Protein AF-W1YEB6-F1 (afdb_monomer_lite)

Radius of gyration: 12.27 Å; chains: 1; bounding box: 27×29×34 Å

Secondary structure (DSSP, 8-state):
-----TTSS---HHHHHHHHHH--S-EEEEEEE----HHHHHHHHHHHHH-SS-EEEEEEEEE-THHHHH---B--

Structure (mmCIF, N/CA/C/O backbone):
data_AF-W1YEB6-F1
#
_entry.id   AF-W1YEB6-F1
#
loop_
_atom_site.group_PDB
_atom_site.id
_atom_site.type_symbol
_atom_site.label_atom_id
_atom_site.label_alt_id
_atom_site.label_comp_id
_atom_site.label_asym_id
_atom_site.label_entity_id
_atom_site.label_seq_id
_atom_site.pdbx_PDB_ins_code
_atom_site.Cartn_x
_atom_site.Cartn_y
_atom_site.Cartn_z
_atom_site.occupancy
_atom_site.B_iso_or_equiv
_atom_site.auth_seq_id
_atom_site.auth_comp_id
_atom_site.auth_asym_id
_atom_site.auth_atom_id
_atom_site.pdbx_PDB_model_num
ATOM 1 N N . ILE A 1 1 ? -9.533 -19.030 -16.939 1.00 35.88 1 ILE A N 1
ATOM 2 C CA . ILE A 1 1 ? -8.617 -18.260 -16.072 1.00 35.88 1 ILE A CA 1
ATOM 3 C C . ILE A 1 1 ? -8.509 -16.923 -16.776 1.00 35.88 1 ILE A C 1
ATOM 5 O O . ILE A 1 1 ? -7.940 -16.894 -17.857 1.00 35.88 1 ILE A O 1
ATOM 9 N N . ALA A 1 2 ? -9.280 -15.928 -16.343 1.00 35.66 2 ALA A N 1
ATOM 10 C CA . ALA A 1 2 ? -9.284 -14.640 -17.024 1.00 35.66 2 ALA A CA 1
ATOM 11 C C . ALA A 1 2 ? -8.032 -13.886 -16.578 1.00 35.66 2 ALA A C 1
ATOM 13 O O . ALA A 1 2 ? -7.894 -13.568 -15.399 1.00 35.66 2 ALA A O 1
ATOM 14 N N . ASP A 1 3 ? -7.120 -13.689 -17.527 1.00 42.88 3 ASP A N 1
ATOM 15 C CA . ASP A 1 3 ? -6.056 -12.693 -17.476 1.00 42.88 3 ASP A CA 1
ATOM 16 C C . ASP A 1 3 ? -6.707 -11.304 -17.479 1.00 42.88 3 ASP A C 1
ATOM 18 O O . ASP A 1 3 ? -6.770 -10.622 -18.498 1.00 42.88 3 ASP A O 1
ATOM 22 N N . GLU A 1 4 ? -7.221 -10.874 -16.331 1.00 35.34 4 GLU A N 1
ATOM 23 C CA . GLU A 1 4 ? -7.414 -9.450 -16.062 1.00 35.34 4 GLU A CA 1
ATOM 24 C C . GLU A 1 4 ? -6.101 -8.932 -15.491 1.00 35.34 4 GLU A C 1
ATOM 26 O O . GLU A 1 4 ? -5.922 -8.649 -14.307 1.00 35.34 4 GLU A O 1
ATOM 31 N N . THR A 1 5 ? -5.111 -8.922 -16.380 1.00 40.97 5 THR A N 1
ATOM 32 C CA . THR A 1 5 ? -3.832 -8.292 -16.135 1.00 40.97 5 THR A CA 1
ATOM 33 C C . THR A 1 5 ? -4.114 -6.812 -15.920 1.00 40.97 5 THR A C 1
ATOM 35 O O . THR A 1 5 ? -4.680 -6.139 -16.782 1.00 40.97 5 THR A O 1
ATOM 38 N N . TRP A 1 6 ? -3.681 -6.319 -14.766 1.00 50.91 6 TRP A N 1
ATOM 39 C CA . TRP A 1 6 ? -3.576 -4.922 -14.342 1.00 50.91 6 TRP A CA 1
ATOM 40 C C . TRP A 1 6 ? -2.650 -4.076 -15.250 1.00 50.91 6 TRP A C 1
ATOM 42 O O . TRP A 1 6 ? -1.819 -3.301 -14.789 1.00 50.91 6 TRP A O 1
ATOM 52 N N . LEU A 1 7 ? -2.734 -4.274 -16.564 1.00 43.97 7 LEU A N 1
ATOM 53 C CA . LEU A 1 7 ? -1.994 -3.562 -17.602 1.00 43.97 7 LEU A CA 1
ATOM 54 C C . LEU A 1 7 ? -2.933 -2.792 -18.545 1.00 43.97 7 LEU A C 1
ATOM 56 O O . LEU A 1 7 ? -2.446 -2.054 -19.395 1.00 43.97 7 LEU A O 1
ATOM 60 N N . GLY A 1 8 ? -4.256 -2.963 -18.417 1.00 40.44 8 GLY A N 1
ATOM 61 C CA . GLY A 1 8 ? -5.253 -2.244 -19.221 1.00 40.44 8 GLY A CA 1
ATOM 62 C C . GLY A 1 8 ? -5.751 -0.940 -18.597 1.00 40.44 8 GLY A C 1
ATOM 63 O O . GLY A 1 8 ? -6.132 -0.026 -19.323 1.00 40.44 8 GLY A O 1
ATOM 64 N N . GLU A 1 9 ? -5.708 -0.831 -17.271 1.00 48.56 9 GLU A N 1
ATOM 65 C CA . GLU A 1 9 ? -6.101 0.371 -16.544 1.00 48.56 9 GLU A CA 1
ATOM 66 C C . GLU A 1 9 ? -4.930 0.748 -15.648 1.00 48.56 9 GLU A C 1
ATOM 68 O O . GLU A 1 9 ? -4.560 -0.004 -14.747 1.00 48.56 9 GLU A O 1
ATOM 73 N N . GLU A 1 10 ? -4.291 1.885 -15.912 1.00 52.00 10 GLU A N 1
ATOM 74 C CA . GLU A 1 10 ? -3.387 2.477 -14.935 1.00 52.00 10 GLU A CA 1
ATOM 75 C C . GLU A 1 10 ? -4.172 2.618 -13.627 1.00 52.00 10 GLU A C 1
ATOM 77 O O . GLU A 1 10 ? -5.089 3.434 -13.527 1.00 52.00 10 GLU A O 1
ATOM 82 N N . GLY A 1 11 ? -3.853 1.786 -12.634 1.00 55.12 11 GLY A N 1
ATOM 83 C CA . GLY A 1 11 ? -4.401 1.892 -11.290 1.00 55.12 11 GLY A CA 1
ATOM 84 C C . GLY A 1 11 ? -3.975 3.229 -10.700 1.00 55.12 11 GLY A C 1
ATOM 85 O O . GLY A 1 11 ? -2.934 3.338 -10.057 1.00 55.12 11 GLY A O 1
ATOM 86 N N . THR A 1 12 ? -4.736 4.283 -10.979 1.00 66.81 12 THR A N 1
ATOM 87 C CA . THR A 1 12 ? -4.461 5.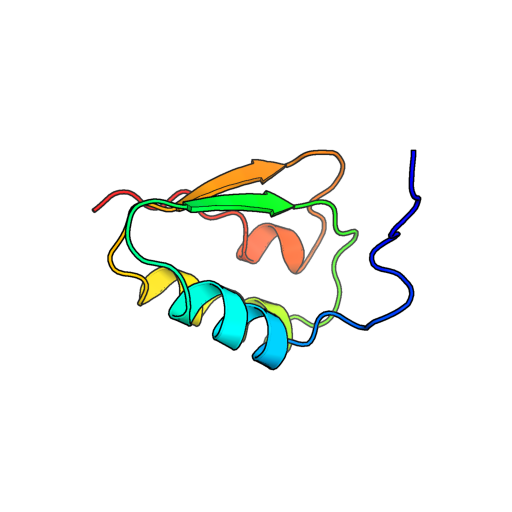604 -10.426 1.00 66.81 12 THR A CA 1
ATOM 88 C C . THR A 1 12 ? -4.695 5.565 -8.912 1.00 66.81 12 THR A C 1
ATOM 90 O O . THR A 1 12 ? -5.568 4.826 -8.443 1.00 66.81 12 THR A O 1
ATOM 93 N N . PRO A 1 13 ? -3.998 6.400 -8.119 1.00 68.38 13 PRO A N 1
ATOM 94 C CA . PRO A 1 13 ? -4.264 6.525 -6.683 1.00 68.38 13 PRO A CA 1
ATOM 95 C C . PRO A 1 13 ? -5.743 6.772 -6.350 1.00 68.38 13 PRO A C 1
ATOM 97 O O . PRO A 1 13 ? -6.213 6.409 -5.275 1.00 68.38 13 PRO A O 1
ATOM 100 N N . GLN A 1 14 ? -6.496 7.367 -7.279 1.00 72.56 14 GLN A N 1
ATOM 101 C CA . GLN A 1 14 ? -7.917 7.642 -7.112 1.00 72.56 14 GLN A CA 1
ATOM 102 C C . GLN A 1 14 ? -8.791 6.381 -7.169 1.00 72.56 14 GLN A C 1
ATOM 104 O O . GLN A 1 14 ? -9.742 6.284 -6.395 1.00 72.56 14 GLN A O 1
ATOM 109 N N . LEU A 1 15 ? -8.480 5.425 -8.050 1.00 74.50 15 LEU A N 1
ATOM 110 C CA . LEU A 1 15 ? -9.187 4.140 -8.107 1.00 74.50 15 LEU A CA 1
ATOM 111 C C . LEU A 1 15 ? -8.927 3.340 -6.832 1.00 74.50 15 LEU A C 1
ATOM 113 O O . LEU A 1 15 ? -9.871 2.949 -6.152 1.00 74.50 15 LEU A O 1
ATOM 117 N N . PHE A 1 16 ? -7.655 3.244 -6.434 1.00 77.88 16 PHE A N 1
ATOM 118 C CA . PHE A 1 16 ? -7.265 2.593 -5.185 1.00 77.88 16 PHE A CA 1
ATOM 119 C C . PHE A 1 16 ? -7.992 3.184 -3.970 1.00 77.88 16 PHE A C 1
ATOM 121 O O . PHE A 1 16 ? -8.493 2.456 -3.116 1.00 77.88 16 PHE A O 1
ATOM 128 N N . LYS A 1 17 ? -8.102 4.516 -3.908 1.00 79.06 17 LYS A N 1
ATOM 129 C CA . LYS A 1 17 ? -8.838 5.203 -2.846 1.00 79.06 17 LYS A CA 1
ATOM 130 C C . LYS A 1 17 ? -10.311 4.804 -2.806 1.00 79.06 17 LYS A C 1
ATOM 132 O O . LYS A 1 17 ? -10.850 4.609 -1.721 1.00 79.06 17 LYS A O 1
ATOM 137 N N . ASN A 1 18 ? -10.972 4.738 -3.959 1.00 80.25 18 ASN A N 1
ATOM 138 C CA . ASN A 1 18 ? -12.390 4.392 -4.019 1.00 80.25 18 ASN A CA 1
ATOM 139 C C . ASN A 1 18 ? -12.623 2.966 -3.506 1.00 80.25 18 ASN A C 1
ATOM 141 O O . ASN A 1 18 ? -13.532 2.763 -2.706 1.00 80.25 18 ASN A O 1
ATOM 145 N N . ASP A 1 19 ? -11.765 2.024 -3.895 1.00 79.00 19 ASP A N 1
ATOM 146 C CA . ASP A 1 19 ? -11.848 0.631 -3.450 1.00 79.00 19 ASP A CA 1
ATOM 147 C C . ASP A 1 19 ? -11.561 0.499 -1.949 1.00 79.00 19 ASP A C 1
ATOM 149 O O . ASP A 1 19 ? -12.312 -0.156 -1.224 1.00 79.00 19 ASP A O 1
ATOM 153 N N . LEU A 1 20 ? -10.527 1.192 -1.454 1.00 80.44 20 LEU A N 1
ATOM 154 C CA . LEU A 1 20 ? -10.173 1.211 -0.033 1.00 80.44 20 LEU A CA 1
ATOM 155 C C . LEU A 1 20 ? -11.313 1.768 0.834 1.00 80.44 20 LEU A C 1
ATOM 157 O O . LEU A 1 20 ? -11.592 1.234 1.905 1.00 80.44 20 LEU A O 1
ATOM 161 N N . LEU A 1 21 ? -11.978 2.835 0.377 1.00 78.62 21 LEU A N 1
ATOM 162 C CA . LEU A 1 21 ? -13.071 3.488 1.106 1.00 78.62 21 LEU A CA 1
ATOM 163 C C . LEU A 1 21 ? -14.426 2.786 0.949 1.00 78.62 21 LEU A C 1
ATOM 165 O O . LEU A 1 21 ? -15.332 3.045 1.741 1.00 78.62 21 LEU A O 1
ATOM 169 N N . ALA A 1 22 ? -14.589 1.928 -0.057 1.00 79.88 22 ALA A N 1
ATOM 170 C CA . ALA A 1 22 ? -15.792 1.118 -0.216 1.00 79.88 22 ALA A CA 1
ATOM 171 C C . ALA A 1 22 ? -15.840 -0.053 0.784 1.00 79.88 22 ALA A C 1
ATOM 173 O O . ALA A 1 22 ? -16.926 -0.546 1.096 1.00 79.88 22 ALA A O 1
ATOM 174 N N . GLY A 1 23 ? -14.682 -0.496 1.284 1.00 72.62 23 GLY A N 1
ATOM 175 C CA . GLY A 1 23 ? -14.559 -1.582 2.254 1.00 72.62 23 GLY A CA 1
ATOM 176 C C . GLY A 1 23 ? -14.514 -1.120 3.715 1.00 72.62 23 GLY A C 1
ATOM 177 O O . GLY A 1 23 ? -14.088 -0.014 4.038 1.00 72.62 23 GLY A O 1
ATOM 178 N N . THR A 1 24 ? -14.900 -2.012 4.628 1.00 79.50 24 THR A N 1
ATOM 179 C CA . THR A 1 24 ? -14.748 -1.839 6.084 1.00 79.50 24 THR A CA 1
ATOM 180 C C . THR A 1 24 ? -14.094 -3.076 6.692 1.00 79.50 24 THR A C 1
ATOM 182 O O . THR A 1 24 ? -14.438 -4.185 6.284 1.00 79.50 24 THR A O 1
ATOM 185 N N . GLY A 1 25 ? -13.259 -2.901 7.718 1.00 86.38 25 GLY A N 1
ATOM 186 C CA . GLY A 1 25 ? -12.580 -3.999 8.417 1.00 86.38 25 GLY A CA 1
ATOM 187 C C . GLY A 1 25 ? -11.116 -4.119 8.013 1.00 86.38 25 GLY A C 1
ATOM 188 O O . GLY A 1 25 ? -10.549 -3.169 7.491 1.00 86.38 25 GLY A O 1
ATOM 189 N N . ASP A 1 26 ? -10.502 -5.265 8.278 1.00 88.81 26 ASP A N 1
ATOM 190 C CA . ASP A 1 26 ? -9.097 -5.492 7.940 1.00 88.81 26 ASP A CA 1
ATOM 191 C C . ASP A 1 26 ? -8.949 -5.839 6.458 1.00 88.81 26 ASP A C 1
ATOM 193 O O . ASP A 1 26 ? -9.808 -6.502 5.866 1.00 88.81 26 ASP A O 1
ATOM 197 N N . ILE A 1 27 ? -7.841 -5.418 5.854 1.00 86.00 27 ILE A N 1
ATOM 198 C CA . ILE A 1 27 ? -7.564 -5.643 4.436 1.00 86.00 27 ILE A CA 1
ATOM 199 C C . ILE A 1 27 ? -6.243 -6.372 4.228 1.00 86.00 27 ILE A C 1
ATOM 201 O O . ILE A 1 27 ? -5.285 -6.221 4.984 1.00 86.00 27 ILE A O 1
ATOM 205 N N . THR A 1 28 ? -6.184 -7.156 3.152 1.00 86.06 28 THR A N 1
ATOM 206 C CA . THR A 1 28 ? -4.936 -7.734 2.650 1.00 86.06 28 THR A CA 1
ATOM 207 C C . THR A 1 28 ? -4.565 -7.062 1.334 1.00 86.06 28 THR A C 1
ATOM 209 O O . THR A 1 28 ? -5.291 -7.186 0.348 1.00 86.06 28 THR A O 1
ATOM 212 N N . LEU A 1 29 ? -3.440 -6.353 1.317 1.00 84.62 29 LEU A N 1
ATOM 213 C CA . LEU A 1 29 ? -2.920 -5.649 0.152 1.00 84.62 29 LEU A CA 1
ATOM 214 C C . LEU A 1 29 ? -1.860 -6.501 -0.549 1.00 84.62 29 LEU A C 1
ATOM 216 O O . LEU A 1 29 ? -0.792 -6.754 0.003 1.00 84.62 29 LEU A O 1
ATOM 220 N N . TRP A 1 30 ? -2.138 -6.902 -1.785 1.00 83.12 30 TRP A N 1
ATOM 221 C CA . TRP A 1 30 ? -1.214 -7.674 -2.611 1.00 83.12 30 TRP A CA 1
ATOM 222 C C . TRP A 1 30 ? -0.422 -6.735 -3.520 1.00 83.12 30 TRP A C 1
ATOM 224 O O . TRP A 1 30 ? -1.008 -5.965 -4.280 1.00 83.12 30 TRP A O 1
ATOM 234 N N . ILE A 1 31 ? 0.909 -6.788 -3.451 1.00 81.94 31 ILE A N 1
ATOM 235 C CA . ILE A 1 31 ? 1.802 -5.933 -4.238 1.00 81.94 31 ILE A CA 1
ATOM 236 C C . ILE A 1 31 ? 2.617 -6.788 -5.210 1.00 81.94 31 ILE A C 1
ATOM 238 O O . ILE A 1 31 ? 3.399 -7.652 -4.808 1.00 81.94 31 ILE A O 1
ATOM 242 N N . ASN A 1 32 ? 2.473 -6.482 -6.498 1.00 78.56 32 ASN A N 1
ATOM 243 C CA . ASN A 1 32 ? 3.344 -6.960 -7.565 1.00 78.56 32 ASN A CA 1
ATOM 244 C C . ASN A 1 32 ? 3.630 -5.803 -8.532 1.00 78.56 32 ASN A C 1
ATOM 246 O O . ASN A 1 32 ? 2.959 -5.630 -9.546 1.00 78.56 32 ASN A O 1
ATOM 250 N N . SER A 1 33 ? 4.584 -4.951 -8.164 1.00 73.38 33 SER A N 1
ATOM 251 C CA . SER A 1 33 ? 4.938 -3.747 -8.905 1.00 73.38 33 SER A CA 1
ATOM 252 C C . SER A 1 33 ? 6.460 -3.567 -9.008 1.00 73.38 33 SER A C 1
ATOM 254 O O . SER A 1 33 ? 7.171 -3.618 -7.996 1.00 73.38 33 SER A O 1
ATOM 256 N N . PRO A 1 34 ? 6.986 -3.274 -10.214 1.00 73.12 34 PRO A N 1
ATOM 257 C CA . PRO A 1 34 ? 8.381 -2.882 -10.399 1.00 73.12 34 PRO A CA 1
ATOM 258 C C . PRO A 1 34 ? 8.684 -1.457 -9.891 1.00 73.12 34 PRO A C 1
ATOM 260 O O . PRO A 1 34 ? 9.827 -1.010 -9.985 1.00 73.12 34 PRO A O 1
ATOM 263 N N . GLY A 1 35 ? 7.686 -0.738 -9.367 1.00 71.19 35 GLY A N 1
ATOM 264 C CA . GLY A 1 35 ? 7.782 0.661 -8.961 1.00 71.19 35 GLY A CA 1
ATOM 265 C C . GLY A 1 35 ? 7.078 1.601 -9.939 1.00 71.19 35 GLY A C 1
ATOM 266 O O . GLY A 1 35 ? 6.261 1.176 -10.752 1.00 71.19 35 GLY A O 1
ATOM 267 N N . GLY A 1 36 ? 7.373 2.897 -9.842 1.00 72.56 36 GLY A N 1
ATOM 268 C CA . GLY A 1 36 ? 6.703 3.932 -10.625 1.00 72.56 36 GLY A CA 1
ATOM 269 C C . GLY A 1 36 ? 6.904 5.317 -10.017 1.00 72.56 36 GLY A C 1
ATOM 270 O O . GLY A 1 36 ? 7.994 5.636 -9.541 1.00 72.56 36 GLY A O 1
ATOM 271 N N . ASP A 1 37 ? 5.848 6.127 -10.017 1.00 75.69 37 ASP A N 1
ATOM 272 C CA . ASP A 1 37 ? 5.857 7.481 -9.464 1.00 75.69 37 ASP A CA 1
ATOM 273 C C . ASP A 1 37 ? 5.871 7.478 -7.921 1.00 75.69 37 ASP A C 1
ATOM 275 O O . ASP A 1 37 ? 4.982 6.938 -7.258 1.00 75.69 37 ASP A O 1
ATOM 279 N N . VAL A 1 38 ? 6.879 8.136 -7.344 1.00 75.56 38 VAL A N 1
ATOM 280 C CA . VAL A 1 38 ? 7.041 8.307 -5.894 1.00 75.56 38 VAL A CA 1
ATOM 281 C C . VAL A 1 38 ? 5.900 9.131 -5.290 1.00 75.56 38 VAL A C 1
ATOM 283 O O . VAL A 1 38 ? 5.496 8.867 -4.159 1.00 75.56 38 VAL A O 1
ATOM 286 N N . PHE A 1 39 ? 5.337 10.095 -6.022 1.00 78.81 39 PHE A N 1
ATOM 287 C CA . PHE A 1 39 ? 4.213 10.898 -5.538 1.00 78.81 39 PHE A CA 1
ATOM 288 C C . PHE A 1 39 ? 2.924 10.082 -5.456 1.00 78.81 39 PHE A C 1
ATOM 290 O O . PHE A 1 39 ? 2.194 10.195 -4.470 1.00 78.81 39 PHE A O 1
ATOM 297 N N . ALA A 1 40 ? 2.663 9.229 -6.448 1.00 75.94 40 ALA A N 1
ATOM 298 C CA . ALA A 1 40 ? 1.542 8.294 -6.411 1.00 75.94 40 ALA A CA 1
ATOM 299 C C . ALA A 1 40 ? 1.688 7.309 -5.23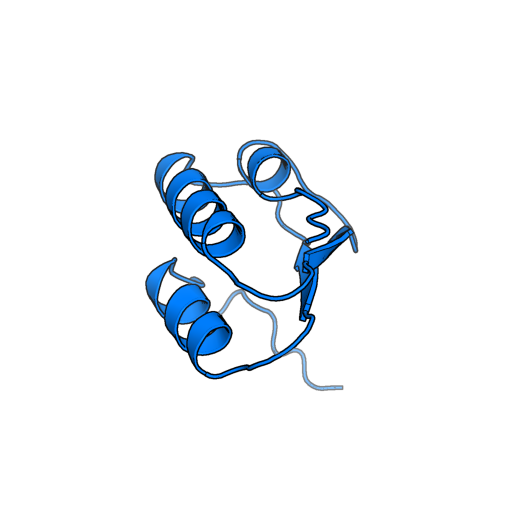9 1.00 75.94 40 ALA A C 1
ATOM 301 O O . ALA A 1 40 ? 0.740 7.096 -4.484 1.00 75.94 40 ALA A O 1
ATOM 302 N N . ALA A 1 41 ? 2.899 6.786 -5.026 1.00 77.31 41 ALA A N 1
ATOM 303 C CA . ALA A 1 41 ? 3.184 5.900 -3.904 1.00 77.31 41 ALA A CA 1
ATOM 304 C C . ALA A 1 41 ? 2.996 6.581 -2.540 1.00 77.31 41 ALA A C 1
ATOM 306 O O . ALA A 1 41 ? 2.375 6.006 -1.651 1.00 77.31 41 ALA A O 1
ATOM 307 N N . ALA A 1 42 ? 3.463 7.823 -2.381 1.00 82.69 42 ALA A N 1
ATOM 308 C CA . ALA A 1 42 ? 3.271 8.594 -1.153 1.00 82.69 42 ALA A CA 1
ATOM 309 C C . ALA A 1 42 ? 1.786 8.885 -0.868 1.00 82.69 42 ALA A C 1
ATOM 311 O O . ALA A 1 42 ? 1.359 8.864 0.285 1.00 82.69 42 ALA A O 1
ATOM 312 N N . GLN A 1 43 ? 0.978 9.125 -1.906 1.00 84.31 43 GLN A N 1
ATOM 313 C CA . GLN A 1 43 ? -0.468 9.289 -1.747 1.00 84.31 43 GLN A CA 1
ATOM 314 C C . GLN A 1 43 ? -1.134 8.003 -1.252 1.00 84.31 43 GLN A C 1
ATOM 316 O O . GLN A 1 43 ? -1.892 8.059 -0.287 1.00 84.31 43 GLN A O 1
ATOM 321 N N . ILE A 1 44 ? -0.821 6.856 -1.862 1.00 82.56 44 ILE A N 1
ATOM 322 C CA . ILE A 1 44 ? -1.350 5.550 -1.439 1.00 82.56 44 ILE A CA 1
ATOM 323 C C . ILE A 1 44 ? -0.913 5.233 -0.003 1.00 82.56 44 ILE A C 1
ATOM 325 O O . ILE A 1 44 ? -1.735 4.826 0.814 1.00 82.56 44 ILE A O 1
ATOM 329 N N . TYR A 1 45 ? 0.351 5.492 0.336 1.00 85.81 45 TYR A N 1
ATOM 330 C CA . TYR A 1 45 ? 0.871 5.335 1.694 1.00 85.81 45 TYR A CA 1
ATOM 331 C C . TYR A 1 45 ? 0.050 6.123 2.724 1.00 85.81 45 TYR A C 1
ATOM 333 O O . TYR A 1 45 ? -0.356 5.574 3.746 1.00 85.81 45 TYR A O 1
ATOM 341 N N . ASN A 1 46 ? -0.241 7.397 2.445 1.00 87.44 46 ASN A N 1
ATOM 342 C CA . ASN A 1 46 ? -1.043 8.224 3.349 1.00 87.44 46 ASN A CA 1
ATOM 343 C C . ASN A 1 46 ? -2.471 7.680 3.500 1.00 87.44 46 ASN A C 1
ATOM 345 O O . ASN A 1 46 ? -2.993 7.641 4.609 1.00 87.44 46 ASN A O 1
ATOM 349 N N . MET A 1 47 ? -3.082 7.202 2.411 1.00 86.88 47 MET A N 1
ATOM 350 C CA . MET A 1 47 ? -4.416 6.590 2.464 1.00 86.88 47 MET A CA 1
ATOM 351 C C . MET A 1 47 ? -4.442 5.343 3.356 1.00 86.88 47 MET A C 1
ATOM 353 O O . MET A 1 47 ? -5.380 5.165 4.128 1.00 86.88 47 MET A O 1
ATOM 357 N N . LEU A 1 48 ? -3.410 4.499 3.275 1.00 86.44 48 LEU A N 1
ATOM 358 C CA . LEU A 1 48 ? -3.272 3.310 4.121 1.00 86.44 48 LEU A CA 1
ATOM 359 C C . LEU A 1 48 ? -3.046 3.665 5.595 1.00 86.44 48 LEU A C 1
ATOM 361 O O . LEU A 1 48 ? -3.524 2.958 6.477 1.00 86.44 48 LEU A O 1
ATOM 365 N N . MET A 1 49 ? -2.344 4.764 5.872 1.00 86.06 49 MET A N 1
ATOM 366 C CA . MET A 1 49 ? -2.117 5.239 7.240 1.00 86.06 49 MET A CA 1
ATOM 367 C C . MET A 1 49 ? -3.398 5.751 7.910 1.00 86.06 49 MET A C 1
ATOM 369 O O . MET A 1 49 ? -3.591 5.509 9.104 1.00 86.06 49 MET A O 1
ATOM 373 N N 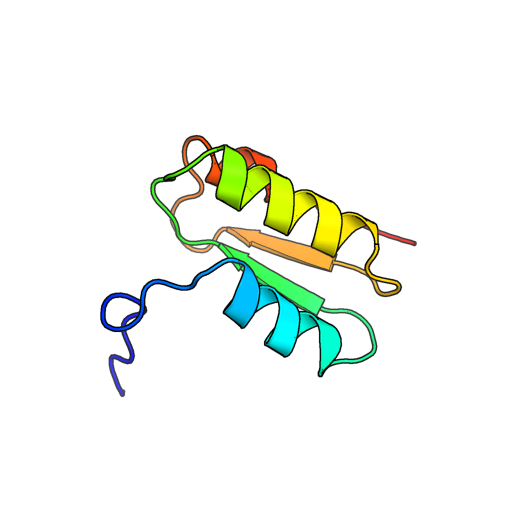. ASP A 1 50 ? -4.280 6.394 7.140 1.00 87.31 50 ASP A N 1
ATOM 374 C CA . ASP A 1 50 ? -5.582 6.888 7.605 1.00 87.31 50 ASP A CA 1
ATOM 375 C C . ASP A 1 50 ? -6.643 5.775 7.743 1.00 87.31 50 ASP A C 1
ATOM 377 O O . ASP A 1 50 ? -7.681 5.970 8.391 1.00 87.31 50 ASP A O 1
ATOM 381 N N . TYR A 1 51 ? -6.400 4.599 7.152 1.00 86.81 51 TYR A N 1
ATOM 382 C CA . TYR A 1 51 ? -7.321 3.468 7.207 1.00 86.81 51 TYR A CA 1
ATOM 383 C C . TYR A 1 51 ? -7.474 2.939 8.638 1.00 86.81 51 TYR A C 1
ATOM 385 O O . TYR A 1 51 ? -6.503 2.785 9.378 1.00 86.81 51 TYR A O 1
ATOM 393 N N . GLN A 1 52 ? -8.719 2.685 9.048 1.00 86.06 52 GLN A N 1
ATOM 394 C CA . GLN A 1 52 ? -9.023 2.316 10.434 1.00 86.06 52 GLN A CA 1
ATOM 395 C C . GLN A 1 52 ? -8.742 0.840 10.741 1.00 86.06 52 GLN A C 1
ATOM 397 O O . GLN A 1 52 ? -8.422 0.533 11.885 1.00 86.06 52 GLN A O 1
ATOM 402 N N . GLY A 1 53 ? -8.853 -0.047 9.748 1.00 86.25 53 GLY A N 1
ATOM 403 C CA . GLY A 1 53 ? -8.582 -1.476 9.913 1.00 86.25 53 GLY A CA 1
ATOM 404 C C . GLY A 1 53 ? -7.098 -1.824 9.856 1.00 86.25 53 GLY A C 1
ATOM 405 O O . GLY A 1 53 ? -6.248 -0.979 9.540 1.00 86.25 53 GLY A O 1
ATOM 406 N N . ASP A 1 54 ? -6.793 -3.085 10.141 1.00 88.38 54 ASP A N 1
ATOM 407 C CA . ASP A 1 54 ? -5.455 -3.623 9.938 1.00 88.38 54 ASP A CA 1
ATOM 408 C C . ASP A 1 54 ? -5.174 -3.784 8.444 1.00 88.38 54 ASP A C 1
ATOM 410 O O . ASP A 1 54 ? -6.048 -4.130 7.645 1.00 88.38 54 ASP A O 1
ATOM 414 N N . VAL A 1 55 ? -3.927 -3.521 8.059 1.00 88.06 55 VAL A N 1
ATOM 415 C CA . VAL A 1 55 ? -3.463 -3.665 6.679 1.00 88.06 55 VAL A CA 1
ATOM 416 C C . VAL A 1 55 ? -2.368 -4.709 6.668 1.00 88.06 55 VAL A C 1
ATOM 418 O O . VAL A 1 55 ? -1.251 -4.443 7.112 1.00 88.06 55 VAL A O 1
ATOM 421 N N . HIS A 1 56 ? -2.690 -5.884 6.135 1.00 87.12 56 HIS A N 1
ATOM 422 C CA . HIS A 1 56 ? -1.719 -6.943 5.922 1.00 87.12 56 HIS A CA 1
ATOM 423 C C . HIS A 1 56 ? -1.170 -6.891 4.499 1.00 87.12 56 HIS A C 1
ATOM 425 O O . HIS A 1 56 ? -1.919 -7.053 3.538 1.00 87.12 56 HIS A O 1
ATOM 431 N N . VAL A 1 57 ? 0.133 -6.680 4.338 1.00 85.38 57 VAL A N 1
ATOM 432 C CA . VAL A 1 57 ? 0.744 -6.594 3.005 1.00 85.38 57 VAL A CA 1
ATOM 433 C C . VAL A 1 57 ? 1.382 -7.920 2.603 1.00 85.38 57 VAL A C 1
ATOM 435 O O . VAL A 1 57 ? 2.213 -8.467 3.326 1.00 85.38 57 VAL A O 1
ATOM 438 N N . ILE A 1 58 ? 1.052 -8.393 1.401 1.00 84.25 58 ILE A N 1
ATOM 439 C CA . ILE A 1 58 ? 1.650 -9.569 0.767 1.00 84.25 58 ILE A CA 1
ATOM 440 C C . ILE A 1 58 ? 2.362 -9.128 -0.513 1.00 84.25 58 ILE A C 1
ATOM 442 O O . ILE A 1 58 ? 1.752 -8.562 -1.416 1.00 84.25 58 ILE A O 1
ATOM 446 N N . ILE A 1 59 ? 3.664 -9.399 -0.608 1.00 82.31 59 ILE A N 1
ATOM 447 C CA . ILE A 1 59 ? 4.434 -9.187 -1.840 1.00 82.31 59 ILE A CA 1
ATOM 448 C C . ILE A 1 59 ? 4.393 -10.492 -2.635 1.00 82.31 59 ILE A C 1
ATOM 450 O O . ILE A 1 59 ? 5.038 -11.465 -2.253 1.00 82.31 59 ILE A O 1
ATOM 454 N N . ASP A 1 60 ? 3.623 -10.511 -3.721 1.00 75.06 60 ASP A N 1
ATOM 455 C CA . ASP A 1 60 ? 3.373 -11.725 -4.514 1.00 75.06 60 ASP A CA 1
ATOM 456 C C . ASP A 1 60 ? 4.522 -12.042 -5.488 1.00 75.06 60 ASP A C 1
ATOM 458 O O . ASP A 1 60 ? 4.813 -13.198 -5.782 1.00 75.06 60 ASP A O 1
ATOM 462 N N . GLY A 1 61 ? 5.232 -11.009 -5.956 1.00 78.00 61 GLY A N 1
ATOM 463 C CA . GLY A 1 61 ? 6.347 -11.169 -6.894 1.00 78.00 61 GLY A CA 1
ATOM 464 C C . GLY A 1 61 ? 7.462 -10.153 -6.684 1.00 78.00 61 GLY A C 1
ATOM 465 O O . GLY A 1 61 ? 8.579 -10.512 -6.315 1.00 78.00 61 GLY A O 1
ATOM 466 N N . LEU A 1 62 ? 7.168 -8.871 -6.914 1.00 70.56 62 LEU A N 1
ATOM 467 C CA . LEU A 1 62 ? 8.143 -7.789 -6.787 1.00 70.56 62 LEU A CA 1
ATOM 468 C C . LEU A 1 62 ? 7.507 -6.556 -6.145 1.00 70.56 62 LEU A C 1
ATOM 470 O O . LEU A 1 62 ? 6.409 -6.158 -6.509 1.00 70.56 62 LEU A O 1
ATOM 474 N N . ALA A 1 63 ? 8.224 -5.917 -5.226 1.00 76.12 63 ALA A N 1
ATOM 475 C CA . ALA A 1 63 ? 7.901 -4.582 -4.734 1.00 76.12 63 ALA A CA 1
ATOM 476 C C . ALA A 1 63 ? 9.171 -3.730 -4.797 1.00 76.12 63 ALA A C 1
ATOM 478 O O . ALA A 1 63 ? 9.905 -3.612 -3.814 1.00 76.12 63 ALA A O 1
ATOM 479 N N . ALA A 1 64 ? 9.472 -3.194 -5.979 1.00 75.00 64 ALA A N 1
ATOM 480 C CA . ALA A 1 64 ? 10.698 -2.434 -6.213 1.00 75.00 64 ALA A CA 1
ATOM 481 C C . ALA A 1 64 ? 10.467 -0.914 -6.175 1.00 75.00 64 ALA A C 1
ATOM 483 O O . ALA A 1 64 ? 9.412 -0.408 -6.562 1.00 75.00 64 ALA A O 1
ATOM 484 N N . SER A 1 65 ? 11.494 -0.171 -5.749 1.00 83.62 65 SER A N 1
ATOM 485 C CA . SER A 1 65 ? 11.521 1.299 -5.767 1.00 83.62 65 SER A CA 1
ATOM 486 C C . SER A 1 65 ? 10.350 1.919 -4.980 1.00 83.62 65 SER A C 1
ATOM 488 O O . SER A 1 65 ? 10.195 1.645 -3.792 1.00 83.62 65 SER A O 1
ATOM 490 N N . ALA A 1 66 ? 9.509 2.738 -5.617 1.00 72.00 66 ALA A N 1
ATOM 491 C CA . ALA A 1 66 ? 8.368 3.397 -4.984 1.00 72.00 66 ALA A CA 1
ATOM 492 C C . ALA A 1 66 ? 7.365 2.409 -4.350 1.00 72.00 66 ALA A C 1
ATOM 494 O O . ALA A 1 66 ? 6.765 2.727 -3.327 1.00 72.00 66 ALA A O 1
ATOM 495 N N . ALA A 1 67 ? 7.228 1.192 -4.892 1.00 73.38 67 ALA A N 1
ATOM 496 C CA . ALA A 1 67 ? 6.344 0.172 -4.325 1.00 73.38 67 ALA A CA 1
ATOM 497 C C . ALA A 1 67 ? 6.814 -0.311 -2.941 1.00 73.38 67 ALA A C 1
ATOM 499 O O . ALA A 1 67 ? 5.989 -0.673 -2.106 1.00 73.38 67 ALA A O 1
ATOM 500 N N . SER A 1 68 ? 8.122 -0.254 -2.659 1.00 74.88 68 SER A N 1
ATOM 501 C CA . SER A 1 68 ? 8.668 -0.613 -1.347 1.00 74.88 68 SER A CA 1
ATOM 502 C C . SER A 1 68 ? 8.207 0.346 -0.243 1.00 74.88 68 SER A C 1
ATOM 504 O O . SER A 1 68 ? 8.130 -0.055 0.912 1.00 74.88 68 SER A O 1
ATOM 506 N N . VAL A 1 69 ? 7.864 1.594 -0.586 1.00 75.19 69 VAL A N 1
ATOM 507 C CA . VAL A 1 69 ? 7.350 2.586 0.377 1.00 75.19 69 VAL A CA 1
ATOM 508 C C . VAL A 1 69 ? 5.946 2.215 0.854 1.00 75.19 69 VAL A C 1
ATOM 510 O O . VAL A 1 69 ? 5.606 2.452 2.005 1.00 75.19 69 VAL A O 1
ATOM 513 N N . ILE A 1 70 ? 5.142 1.607 -0.018 1.00 78.44 70 ILE A N 1
ATOM 514 C CA . ILE A 1 70 ? 3.746 1.238 0.254 1.00 78.44 70 ILE A CA 1
ATOM 515 C C . ILE A 1 70 ? 3.656 -0.100 1.005 1.00 78.44 70 ILE A C 1
ATOM 517 O O . ILE A 1 70 ? 2.615 -0.423 1.569 1.00 78.44 70 ILE A O 1
ATOM 521 N N . ALA A 1 71 ? 4.739 -0.882 1.046 1.00 78.06 71 ALA A N 1
ATOM 522 C CA . ALA A 1 71 ? 4.782 -2.194 1.686 1.00 78.06 71 ALA A CA 1
ATOM 523 C C . ALA A 1 71 ? 4.870 -2.111 3.225 1.00 78.06 71 ALA A C 1
ATOM 525 O O . ALA A 1 71 ? 5.794 -2.632 3.849 1.00 78.06 71 ALA A O 1
ATOM 526 N N . ILE A 1 72 ? 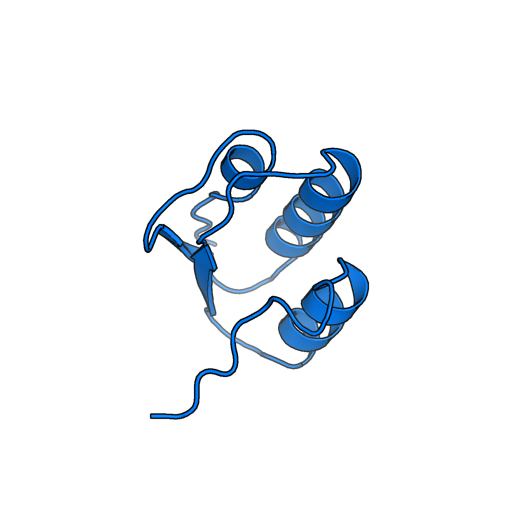3.907 -1.423 3.829 1.00 74.44 72 ILE A N 1
ATOM 527 C CA . ILE A 1 72 ? 3.773 -1.204 5.266 1.00 74.44 72 ILE A CA 1
ATOM 528 C C . ILE A 1 72 ? 2.707 -2.125 5.862 1.00 74.44 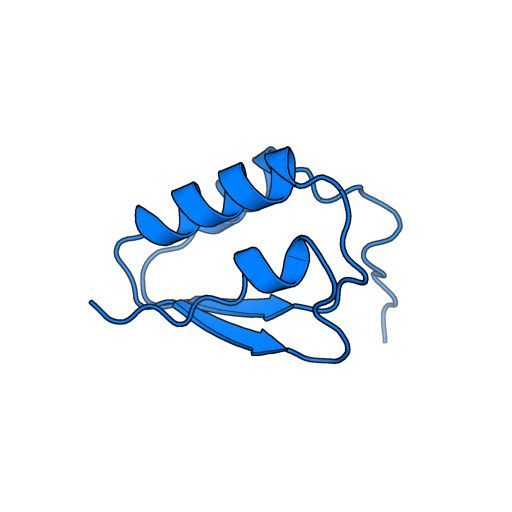72 ILE A C 1
ATOM 530 O O . ILE A 1 72 ? 1.527 -1.998 5.556 1.00 74.44 72 ILE A O 1
ATOM 534 N N . ASP A 1 73 ? 3.121 -3.030 6.749 1.00 72.19 73 ASP A N 1
ATOM 535 C CA . ASP A 1 73 ? 2.202 -3.805 7.594 1.00 72.19 73 ASP A CA 1
ATOM 536 C C . ASP A 1 73 ? 1.715 -2.892 8.733 1.00 72.19 73 ASP A C 1
ATOM 538 O O . ASP A 1 73 ? 2.534 -2.354 9.488 1.00 72.19 73 ASP A O 1
ATOM 542 N N . ARG A 1 74 ? 0.399 -2.668 8.838 1.00 75.88 74 ARG A N 1
ATOM 543 C CA . ARG A 1 74 ? -0.199 -1.787 9.855 1.00 75.88 74 ARG A CA 1
ATOM 544 C C . ARG A 1 74 ? -1.115 -2.591 10.767 1.00 75.88 74 ARG A C 1
ATOM 546 O O . ARG A 1 74 ? -2.01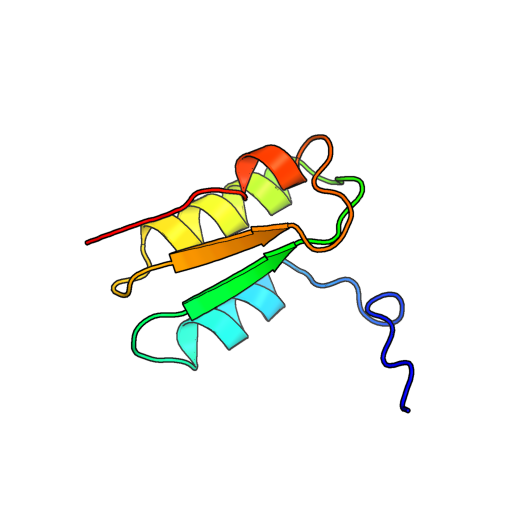5 -3.273 10.286 1.00 75.88 74 ARG A O 1
ATOM 553 N N . LYS A 1 75 ? -0.903 -2.452 12.074 1.00 61.31 75 LYS A N 1
ATOM 554 C CA . LYS A 1 75 ? -1.756 -3.021 13.123 1.00 61.31 75 LYS A CA 1
ATOM 555 C C . LYS A 1 75 ? -2.249 -1.895 14.028 1.00 61.31 75 LYS A C 1
ATOM 557 O O . LYS A 1 75 ? -1.420 -1.075 14.434 1.00 61.31 75 LYS A O 1
ATOM 562 N N . SER A 1 76 ? -3.557 -1.817 14.271 1.00 59.44 76 SER A N 1
ATOM 563 C CA . SER A 1 76 ? -4.188 -0.836 15.170 1.00 59.44 76 SER A CA 1
ATOM 564 C C . SER A 1 76 ? -4.019 -1.197 16.643 1.00 59.44 76 SER A C 1
ATOM 566 O O . SER A 1 76 ? -4.082 -2.408 16.959 1.00 59.44 76 SER A O 1
#

InterPro domains:
  IPR001907 ATP-dependent Clp protease proteolytic subunit [PR00127] (26-46)
  IPR001907 ATP-dependent Clp protease proteolytic subunit [PR00127] (57-74)
  IPR023562 Clp protease proteolytic subunit /Translocation-enhancing protein TepA [PF00574] (14-71)
  IPR029045 ClpP/crotonase-like domain superfamily [SSF52096] (11-71)

pLDDT: mean 73.92, std 14.03, range [35.34, 88.81]

Sequence (76 aa):
IADETWLGEEGTPQLFKNDLLAGTGDITLWINSPGGDVFAAAQIYNMLMDYQGDVHVIIDGLAASAASVIAIDRKS

Organism: NCBI:txid408170

Foldseek 3Di:
DDPPPPPPDPCFLVVVLVVLVVDDAEDEAEDDDQDDDLVRLVSLQVSQVPHPYWYHYDHPHDQHDSSVSNRDGDDD